Protein AF-A0A1V4JXI9-F1 (afdb_monomer_lite)

Radius of gyration: 17.42 Å; 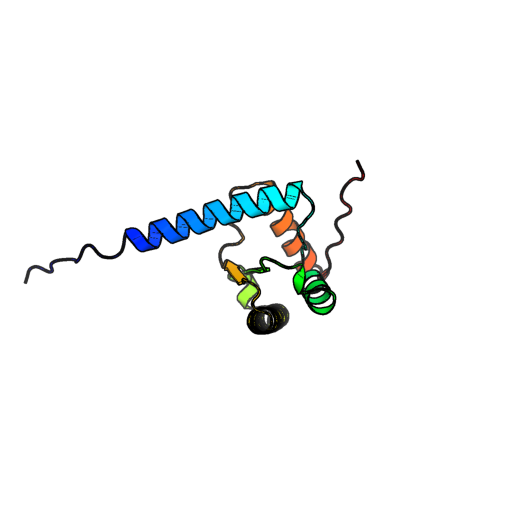chains: 1; bounding box: 34×62×38 Å

Foldseek 3Di:
DDDDDDPPPPVPVVVVVVVLVVVLVVVVVCVVVVVDQDFLVSLVVCLVPPVPSAQEAEAEAEPVNVPPPVSVVSVVVSVVSCVVVVHHYDYDRCQCPRPDPVSNVSVVQCVVCVVVVNRPDDDPDDDD

InterPro domains:
  IPR004038 Ribosomal protein eL8/eL30/eS12/Gadd45 [PF01248] (21-93)
  IPR024824 Growth arrest and DNA damage-inducible protein GADD45 [PTHR10411] (1-91)
  IPR029064 Ribosomal protein eL30-like superfamily [G3DSA:3.30.1330.30] (1-90)
  IPR029064 Ribosomal protein eL30-like superfamily [G3DSA:3.30.1330.30] (91-128)
  IPR029064 Ribosomal protein eL30-like superfamily [SSF55315] (18-91)

Secondary structure (DSSP, 8-state):
--------SHHH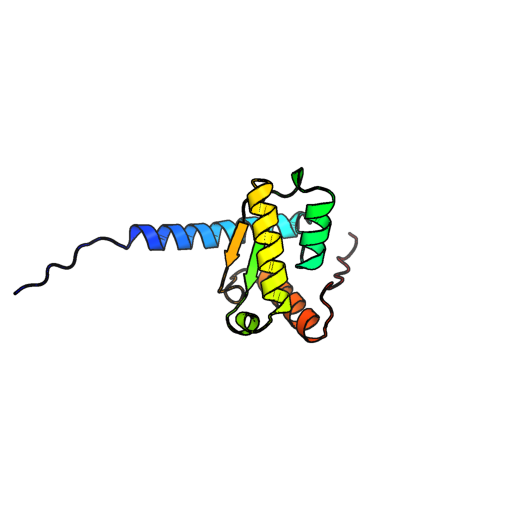HHHHHHHHHHHHHHHHHHHHTT----SHHHHHHHHHH-GGG--EEEEE--GGGGG-HHHHHHHHHHHHHHHHTT-EEEEES-TT--S-HHHHHHHHHHHHHHHTT-SS----PPP-

pLDDT: mean 76.97, std 14.48, range [33.5, 94.31]

Structure (mmCIF, N/CA/C/O backbone):
data_AF-A0A1V4JXI9-F1
#
_entry.id   AF-A0A1V4JXI9-F1
#
loop_
_atom_site.group_PDB
_atom_site.id
_atom_site.type_symbol
_atom_site.label_atom_id
_atom_site.label_alt_id
_atom_site.label_comp_id
_atom_site.label_asym_id
_atom_site.label_entity_id
_atom_site.label_seq_id
_atom_site.pdbx_PDB_ins_code
_atom_site.Cartn_x
_atom_site.Cartn_y
_atom_site.Cartn_z
_atom_site.occupancy
_atom_site.B_iso_or_equiv
_atom_site.auth_seq_id
_atom_site.auth_comp_id
_atom_site.auth_asym_id
_atom_site.auth_atom_id
_atom_site.pdbx_PDB_model_num
ATOM 1 N N . MET A 1 1 ? -10.349 48.897 -14.204 1.00 33.50 1 MET A N 1
ATOM 2 C CA . MET A 1 1 ? -11.149 47.666 -14.070 1.00 33.50 1 MET A CA 1
ATOM 3 C C . MET A 1 1 ? -10.751 47.033 -12.756 1.00 33.50 1 MET A C 1
ATOM 5 O O . MET A 1 1 ? -9.601 46.645 -12.614 1.00 33.50 1 MET A O 1
ATOM 9 N N . THR A 1 2 ? -11.637 47.080 -11.770 1.00 41.06 2 THR A N 1
ATOM 10 C CA . THR A 1 2 ? -11.466 46.417 -10.476 1.00 41.06 2 THR A CA 1
ATOM 11 C C . THR A 1 2 ? -11.747 44.933 -10.679 1.00 41.06 2 THR A C 1
ATOM 13 O O . THR A 1 2 ? -12.859 44.572 -11.053 1.00 41.06 2 THR A O 1
ATOM 16 N N . LEU A 1 3 ? -10.723 44.096 -10.525 1.00 43.25 3 LEU A N 1
ATOM 17 C CA . LEU A 1 3 ? -10.869 42.644 -10.491 1.00 43.25 3 LEU A CA 1
ATOM 18 C C . LEU A 1 3 ? -11.425 42.276 -9.115 1.00 43.25 3 LEU A C 1
ATOM 20 O O . LEU A 1 3 ? -10.733 42.391 -8.108 1.00 43.25 3 LEU A O 1
ATOM 24 N N . GLU A 1 4 ? -12.702 41.914 -9.081 1.00 46.28 4 GLU A N 1
ATOM 25 C CA . GLU A 1 4 ? -13.318 41.257 -7.935 1.00 46.28 4 GLU A CA 1
ATOM 26 C C . GLU A 1 4 ? -12.793 39.814 -7.892 1.00 46.28 4 GLU A C 1
ATOM 28 O O . GLU A 1 4 ? -13.114 39.002 -8.760 1.00 46.28 4 GLU A O 1
ATOM 33 N N . GLU A 1 5 ? -11.940 39.501 -6.915 1.00 45.12 5 GLU A N 1
ATOM 34 C CA . GLU A 1 5 ? -11.519 38.126 -6.642 1.00 45.12 5 GLU A CA 1
ATOM 35 C C . GLU A 1 5 ? -12.641 37.395 -5.888 1.00 45.12 5 GLU A C 1
ATOM 37 O O . GLU A 1 5 ? -13.087 37.815 -4.819 1.00 45.12 5 GLU A O 1
ATOM 42 N N . LEU A 1 6 ? -13.141 36.312 -6.485 1.00 43.19 6 LEU A N 1
ATOM 43 C CA . LEU A 1 6 ? -14.214 35.483 -5.939 1.00 43.19 6 LEU A CA 1
ATOM 44 C C . LEU A 1 6 ? -13.731 34.705 -4.693 1.00 43.19 6 LEU A C 1
ATOM 46 O O . LEU A 1 6 ? -12.690 34.046 -4.754 1.00 43.19 6 LEU A O 1
ATOM 50 N N . PRO A 1 7 ? -14.492 34.677 -3.581 1.00 46.91 7 PRO A N 1
ATOM 51 C CA . PRO A 1 7 ? -14.146 33.907 -2.389 1.00 46.91 7 PRO A CA 1
ATOM 52 C C . PRO A 1 7 ? -14.561 32.443 -2.591 1.00 46.91 7 PRO A C 1
ATOM 54 O O . PRO A 1 7 ? -15.668 32.041 -2.234 1.00 46.91 7 PRO A O 1
ATOM 57 N N . GLY A 1 8 ? -13.693 31.650 -3.222 1.00 48.00 8 GLY A N 1
ATOM 58 C CA . GLY A 1 8 ? -14.088 30.350 -3.768 1.00 48.00 8 GLY A CA 1
ATOM 59 C C . GLY A 1 8 ? -13.160 29.163 -3.530 1.00 48.00 8 GLY A C 1
ATOM 60 O O . GLY A 1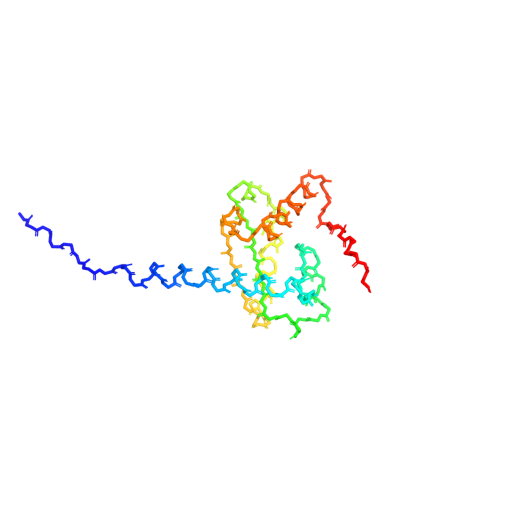 8 ? -13.323 28.202 -4.264 1.00 48.00 8 GLY A O 1
ATOM 61 N N . ASP A 1 9 ? -12.216 29.180 -2.573 1.00 49.91 9 ASP A N 1
ATOM 62 C CA . ASP A 1 9 ? -11.289 28.025 -2.437 1.00 49.91 9 ASP A CA 1
ATOM 63 C C . ASP A 1 9 ? -10.828 27.642 -1.011 1.00 49.91 9 ASP A C 1
ATOM 65 O O . ASP A 1 9 ? -10.123 26.660 -0.803 1.00 49.91 9 ASP A O 1
ATOM 69 N N . HIS A 1 10 ? -11.274 28.341 0.039 1.00 49.22 10 HIS A N 1
ATOM 70 C CA . HIS A 1 10 ? -10.845 28.009 1.413 1.00 49.22 10 HIS A CA 1
ATOM 71 C C . HIS A 1 10 ? -11.515 26.745 1.993 1.00 49.22 10 HIS A C 1
ATOM 73 O O . HIS A 1 10 ? -11.059 26.199 2.995 1.00 49.22 10 HIS A O 1
ATOM 79 N N . ARG A 1 11 ? -12.618 26.264 1.399 1.00 52.56 11 ARG A N 1
ATOM 80 C CA . ARG A 1 11 ? -13.376 25.103 1.914 1.00 52.56 11 ARG A CA 1
ATOM 81 C C . ARG A 1 11 ? -12.809 23.756 1.463 1.00 52.56 11 ARG A C 1
ATOM 83 O O . ARG A 1 11 ? -12.976 22.765 2.166 1.00 52.56 11 ARG A O 1
ATOM 90 N N . THR A 1 12 ? -12.189 23.709 0.291 1.00 54.09 12 THR A N 1
ATOM 91 C CA . THR A 1 12 ? -11.600 22.512 -0.325 1.00 54.09 12 THR A CA 1
ATOM 92 C C . THR A 1 12 ? -10.269 22.169 0.334 1.00 54.09 12 THR A C 1
ATOM 94 O O . THR A 1 12 ? -10.084 21.029 0.756 1.00 54.09 12 THR A O 1
ATOM 97 N N . ALA A 1 13 ? -9.415 23.174 0.549 1.00 57.53 13 ALA A N 1
ATOM 98 C CA . ALA A 1 13 ? -8.140 23.021 1.248 1.00 57.53 13 ALA A CA 1
ATOM 99 C C . ALA A 1 13 ? -8.310 22.469 2.678 1.00 57.53 13 ALA A C 1
ATOM 101 O O . ALA A 1 13 ? -7.689 21.469 3.031 1.00 57.53 13 ALA A O 1
ATOM 102 N N . GLY A 1 14 ? -9.237 23.032 3.466 1.00 62.34 14 GLY A N 1
ATOM 103 C CA . GLY A 1 14 ? -9.471 22.578 4.844 1.00 62.34 14 GLY A CA 1
ATOM 104 C C . GLY A 1 14 ? -10.011 21.145 4.954 1.00 62.34 14 GLY A C 1
ATOM 105 O O . GLY A 1 14 ? -9.777 20.475 5.953 1.00 62.34 14 GLY A O 1
ATOM 106 N N . ARG A 1 15 ? -10.708 20.638 3.926 1.00 68.44 15 ARG A N 1
ATOM 107 C CA . ARG A 1 15 ? -11.183 19.241 3.896 1.00 68.44 15 ARG A CA 1
ATOM 108 C C . ARG A 1 15 ? -10.063 18.252 3.592 1.00 68.44 15 ARG A C 1
ATOM 110 O O . ARG A 1 15 ? -10.092 17.143 4.114 1.00 68.44 15 ARG A O 1
ATOM 117 N N . MET A 1 16 ? -9.112 18.635 2.742 1.00 70.62 16 MET A N 1
ATOM 118 C CA . MET A 1 16 ? -7.962 17.792 2.407 1.00 70.62 16 MET A CA 1
ATOM 119 C C . MET A 1 16 ? -6.985 17.699 3.582 1.00 70.62 16 MET A C 1
ATOM 121 O O . MET A 1 16 ? -6.494 16.613 3.869 1.00 70.62 16 MET A O 1
ATOM 125 N N . GLU A 1 17 ? -6.786 18.799 4.312 1.00 72.88 17 GLU A N 1
ATOM 126 C CA . GLU A 1 17 ? -5.999 18.812 5.551 1.00 72.88 17 GLU A CA 1
ATOM 127 C C . GLU A 1 17 ? -6.620 17.900 6.623 1.00 72.88 17 GLU A C 1
ATOM 129 O O . GLU A 1 17 ? -5.949 17.015 7.148 1.00 72.88 17 GLU A O 1
ATOM 134 N N . GLN A 1 18 ? -7.934 18.012 6.850 1.00 79.69 18 GLN A N 1
ATOM 135 C CA . GLN A 1 18 ? -8.661 17.136 7.780 1.00 79.69 18 GLN A CA 1
ATOM 136 C C . GLN A 1 18 ? -8.606 15.655 7.381 1.00 79.69 18 GLN A C 1
ATOM 138 O O . GLN A 1 18 ? -8.563 14.785 8.248 1.00 79.69 18 GLN A O 1
ATOM 143 N N . ALA A 1 19 ? -8.619 15.350 6.080 1.00 82.62 19 ALA A N 1
ATOM 144 C CA . ALA A 1 19 ? -8.483 13.979 5.595 1.00 82.62 19 ALA A CA 1
ATOM 145 C C . ALA A 1 19 ? -7.074 13.420 5.848 1.00 82.62 19 ALA A C 1
ATOM 147 O O . ALA A 1 19 ? -6.948 12.246 6.189 1.00 82.62 19 ALA A O 1
ATOM 148 N N . GLY A 1 20 ? -6.037 14.254 5.718 1.00 82.19 20 GLY A N 1
ATOM 149 C CA . GLY A 1 20 ? -4.660 13.896 6.063 1.00 82.19 20 GLY A CA 1
ATOM 150 C C . GLY A 1 20 ? -4.498 13.593 7.553 1.00 82.19 20 GLY A C 1
ATOM 151 O O . GLY A 1 20 ? -4.005 12.523 7.902 1.00 82.19 20 GLY A O 1
ATOM 152 N N . ASP A 1 21 ? -4.999 14.476 8.421 1.00 82.19 21 ASP A N 1
ATOM 153 C CA . ASP A 1 21 ? -4.954 14.272 9.876 1.00 82.19 21 ASP A CA 1
ATOM 154 C C . ASP A 1 21 ? -5.737 13.009 10.302 1.00 82.19 21 ASP A C 1
ATOM 156 O O . ASP A 1 21 ? -5.274 12.226 11.133 1.00 82.19 21 ASP A O 1
ATOM 160 N N . ALA A 1 22 ? -6.906 12.756 9.700 1.00 86.12 22 ALA A N 1
ATOM 161 C CA . ALA A 1 22 ? -7.696 11.555 9.982 1.00 86.12 22 ALA A CA 1
ATOM 162 C C . ALA A 1 22 ? -6.998 10.267 9.517 1.00 86.12 22 ALA A C 1
ATOM 164 O O . ALA A 1 22 ? -7.050 9.243 10.201 1.00 86.12 22 ALA A O 1
ATOM 165 N N . LEU A 1 23 ? -6.345 10.305 8.354 1.00 85.88 23 LEU A N 1
ATOM 166 C CA . LEU A 1 23 ? -5.582 9.180 7.823 1.00 85.88 23 LEU A CA 1
ATOM 167 C C . LEU A 1 23 ? -4.403 8.831 8.734 1.00 85.88 23 LEU A C 1
ATOM 169 O O . LEU A 1 23 ? -4.169 7.656 9.009 1.00 85.88 23 LEU A O 1
ATOM 173 N N . GLU A 1 24 ? -3.700 9.842 9.235 1.00 83.19 24 GLU A N 1
ATOM 174 C CA . GLU A 1 24 ? -2.622 9.672 10.205 1.00 83.19 24 GLU A CA 1
ATOM 175 C C . GLU A 1 24 ? -3.119 9.010 11.493 1.00 83.19 24 GLU A C 1
ATOM 177 O O . GLU A 1 24 ? -2.550 8.010 11.929 1.00 83.19 24 GLU A O 1
ATOM 182 N N . GLU A 1 25 ? -4.244 9.472 12.045 1.00 85.94 25 GLU A N 1
ATOM 183 C CA . GLU A 1 25 ? -4.844 8.860 13.234 1.00 85.94 25 GLU A CA 1
ATOM 184 C C . GLU A 1 25 ? -5.219 7.383 13.006 1.00 85.94 25 GLU A C 1
ATOM 186 O O . GLU A 1 25 ? -4.991 6.531 13.875 1.00 85.94 25 GLU A O 1
ATOM 191 N N . VAL A 1 26 ? -5.787 7.058 11.839 1.00 87.75 26 VAL A N 1
ATOM 192 C CA . VAL A 1 26 ? -6.135 5.678 11.467 1.00 87.75 26 VAL A CA 1
ATOM 193 C C . VAL A 1 26 ? -4.883 4.810 11.368 1.00 87.75 26 VAL A C 1
ATOM 195 O O . VAL A 1 26 ? -4.877 3.701 11.905 1.00 87.75 26 VAL A O 1
ATOM 198 N N . LEU A 1 27 ? -3.816 5.305 10.739 1.00 84.31 27 LEU A N 1
ATOM 199 C CA . LEU A 1 27 ? -2.562 4.569 10.602 1.00 84.31 27 LEU A CA 1
ATOM 200 C C . LEU A 1 27 ? -1.870 4.350 11.951 1.00 84.31 27 LEU A C 1
ATOM 202 O O . LEU A 1 27 ? -1.454 3.224 12.227 1.00 84.31 27 LEU A O 1
ATOM 206 N N . SER A 1 28 ? -1.811 5.357 12.829 1.00 84.12 28 SER A N 1
ATOM 207 C CA . SER A 1 28 ? -1.235 5.195 14.173 1.00 84.12 28 SER A CA 1
ATOM 208 C C . SER A 1 28 ? -1.996 4.137 14.986 1.00 84.12 28 SER A C 1
ATOM 210 O O . SER A 1 28 ? -1.389 3.301 15.664 1.00 84.12 28 SER A O 1
ATOM 212 N N . LYS A 1 29 ? -3.331 4.093 14.875 1.00 86.12 29 LYS A N 1
ATOM 213 C CA . LYS A 1 29 ? -4.146 3.046 15.516 1.00 86.12 29 LYS A CA 1
ATOM 214 C C . LYS A 1 29 ? -3.918 1.674 14.888 1.00 86.12 29 LYS A C 1
ATOM 216 O O . LYS A 1 29 ? -3.695 0.714 15.626 1.00 86.12 29 LYS A O 1
ATOM 221 N N . ALA A 1 30 ? -3.921 1.574 13.563 1.00 85.75 30 ALA A N 1
ATOM 222 C CA . ALA A 1 30 ? -3.703 0.316 12.853 1.00 85.75 30 ALA A CA 1
ATOM 223 C C . ALA A 1 30 ? -2.310 -0.273 13.143 1.00 85.75 30 ALA A C 1
ATOM 225 O O . ALA A 1 30 ? -2.170 -1.483 13.332 1.00 85.75 30 ALA A O 1
ATOM 226 N N . LEU A 1 31 ? -1.294 0.584 13.288 1.00 80.69 31 LEU A N 1
ATOM 227 C CA . LEU A 1 31 ? 0.042 0.183 13.718 1.00 80.69 31 LEU A CA 1
ATOM 228 C C . LEU A 1 31 ? 0.016 -0.425 15.126 1.00 80.69 31 LEU A C 1
ATOM 230 O O . LEU A 1 31 ? 0.564 -1.507 15.344 1.00 80.69 31 LEU A O 1
ATOM 234 N N . SER A 1 32 ? -0.673 0.224 16.072 1.00 80.06 32 SER A N 1
ATOM 235 C CA . SER A 1 32 ? -0.817 -0.281 17.446 1.00 80.06 32 SER A CA 1
ATOM 236 C C . SER A 1 32 ? -1.571 -1.618 17.521 1.00 80.06 32 SER A C 1
ATOM 238 O O . SER A 1 32 ? -1.277 -2.456 18.373 1.00 80.06 32 SER A O 1
ATOM 240 N N . GLN A 1 33 ? -2.508 -1.837 16.596 1.00 83.25 33 GLN A N 1
ATOM 241 C CA . GLN A 1 33 ? -3.321 -3.048 16.484 1.00 83.25 33 GLN A CA 1
ATOM 242 C C . GLN A 1 33 ? -2.665 -4.139 15.623 1.00 83.25 33 GLN A C 1
ATOM 244 O O . GLN A 1 33 ? -3.227 -5.225 15.505 1.00 83.25 33 GLN A O 1
ATOM 249 N N . ARG A 1 34 ? -1.480 -3.874 15.047 1.00 78.25 34 ARG A N 1
ATOM 250 C CA . ARG A 1 34 ? -0.764 -4.763 14.112 1.00 78.25 34 ARG A CA 1
ATOM 251 C C . ARG A 1 34 ? -1.627 -5.219 12.923 1.00 78.25 34 ARG A C 1
ATOM 253 O O . ARG A 1 34 ? -1.478 -6.341 12.453 1.00 78.25 34 ARG A O 1
ATOM 260 N N . SER A 1 35 ? -2.513 -4.353 12.431 1.00 84.50 35 SER A N 1
ATOM 261 C CA . SER A 1 35 ? -3.393 -4.625 11.281 1.00 84.50 35 SER A CA 1
ATOM 262 C C . SER A 1 35 ? -2.897 -4.000 9.971 1.00 84.50 35 SER A C 1
ATOM 264 O O . SER A 1 35 ? -3.633 -3.945 8.988 1.00 84.50 35 SER A O 1
ATOM 266 N N . LEU A 1 36 ? -1.650 -3.520 9.943 1.00 84.06 36 LEU A N 1
ATOM 267 C CA . LEU A 1 36 ? -1.023 -2.943 8.756 1.00 84.06 36 LEU A CA 1
ATOM 268 C C . LEU A 1 36 ? -0.210 -3.986 7.992 1.00 84.06 36 LEU A C 1
ATOM 270 O O . LEU A 1 36 ? 0.595 -4.711 8.574 1.00 84.06 36 LEU A O 1
ATOM 274 N N . THR A 1 37 ? -0.364 -3.976 6.671 1.00 84.38 37 THR A N 1
ATOM 275 C CA . THR A 1 37 ? 0.557 -4.641 5.746 1.00 84.38 37 THR A CA 1
ATOM 276 C C . THR A 1 37 ? 1.457 -3.579 5.135 1.00 84.38 37 THR A C 1
ATOM 278 O O . THR A 1 37 ? 0.965 -2.612 4.555 1.00 84.38 37 THR A O 1
ATOM 281 N N . LEU A 1 38 ? 2.769 -3.730 5.307 1.00 81.25 38 LEU A N 1
ATOM 282 C CA . LEU A 1 38 ? 3.774 -2.769 4.856 1.00 81.25 38 LEU A CA 1
ATOM 283 C C . LEU A 1 38 ? 4.579 -3.373 3.712 1.00 81.25 38 LEU A C 1
ATOM 285 O O . LEU A 1 38 ? 5.017 -4.514 3.812 1.00 81.25 38 LEU A O 1
ATOM 289 N N . GLY A 1 39 ? 4.802 -2.585 2.665 1.00 82.38 39 GLY A N 1
ATOM 290 C CA . GLY A 1 39 ? 5.527 -3.022 1.476 1.00 82.38 39 GLY A CA 1
ATOM 291 C C . GLY A 1 39 ? 4.606 -3.238 0.281 1.00 82.38 39 GLY A C 1
ATOM 292 O O . GLY A 1 39 ? 3.469 -3.692 0.398 1.00 82.38 39 GLY A O 1
ATOM 293 N N . VAL A 1 40 ? 5.111 -2.877 -0.896 1.00 84.50 40 VAL A N 1
ATOM 294 C CA . VAL A 1 40 ? 4.367 -2.963 -2.161 1.00 84.50 40 VAL A CA 1
ATOM 295 C C . VAL A 1 40 ? 4.108 -4.422 -2.533 1.00 84.50 40 VAL A C 1
ATOM 297 O O . VAL A 1 40 ? 3.018 -4.772 -2.981 1.00 84.50 40 VAL A O 1
ATOM 300 N N . TYR A 1 41 ? 5.098 -5.285 -2.309 1.00 83.94 41 TYR A N 1
ATOM 301 C CA . TYR A 1 41 ? 5.002 -6.701 -2.634 1.00 83.94 41 TYR A CA 1
ATOM 302 C C . TYR A 1 41 ? 4.110 -7.458 -1.641 1.00 83.94 41 TYR A C 1
ATOM 304 O O . TYR A 1 41 ? 3.260 -8.245 -2.052 1.00 83.94 41 TYR A O 1
ATOM 312 N N . GLU A 1 42 ? 4.237 -7.173 -0.344 1.00 84.12 42 GLU A N 1
ATOM 313 C CA . GLU A 1 42 ? 3.401 -7.741 0.721 1.00 84.12 42 GLU A CA 1
ATOM 314 C C . GLU A 1 42 ? 1.937 -7.371 0.512 1.00 84.12 42 GLU A C 1
ATOM 316 O O . GLU A 1 42 ? 1.066 -8.238 0.600 1.00 84.12 42 GLU A O 1
ATOM 321 N N . ALA A 1 43 ? 1.675 -6.105 0.173 1.00 87.25 43 ALA A N 1
ATOM 322 C CA . ALA A 1 43 ? 0.340 -5.641 -0.169 1.00 87.25 43 ALA A CA 1
ATOM 323 C C . ALA A 1 43 ? -0.209 -6.387 -1.393 1.00 87.25 43 ALA A C 1
ATOM 325 O O . ALA A 1 43 ? -1.315 -6.916 -1.331 1.00 87.25 43 ALA A O 1
ATOM 326 N N . ALA A 1 44 ? 0.568 -6.512 -2.474 1.00 88.94 44 ALA A N 1
ATOM 327 C CA . ALA A 1 44 ? 0.149 -7.258 -3.663 1.00 88.94 44 ALA A CA 1
ATOM 328 C C . ALA A 1 44 ? -0.130 -8.742 -3.361 1.00 88.94 44 ALA A C 1
ATOM 330 O O . ALA A 1 44 ? -1.095 -9.316 -3.865 1.00 88.94 44 ALA A O 1
ATOM 331 N N . LYS A 1 45 ? 0.685 -9.367 -2.506 1.00 88.31 45 LYS A N 1
ATOM 332 C CA . LYS A 1 45 ? 0.484 -10.752 -2.073 1.00 88.31 45 LYS A CA 1
ATOM 333 C C . LYS A 1 45 ? -0.794 -10.905 -1.253 1.00 88.31 45 LYS A C 1
ATOM 335 O O . LYS A 1 45 ? -1.535 -11.851 -1.497 1.00 88.31 45 LYS A O 1
ATOM 340 N N . LEU A 1 46 ? -1.048 -10.001 -0.304 1.00 89.19 46 LEU A N 1
ATOM 341 C CA . LEU A 1 46 ? -2.273 -10.006 0.495 1.00 89.19 46 LEU A CA 1
ATOM 342 C C . LEU A 1 46 ? -3.501 -9.825 -0.396 1.00 89.19 46 LEU A C 1
ATOM 344 O O . LEU A 1 46 ? -4.416 -10.633 -0.319 1.00 89.19 46 LEU A O 1
ATOM 348 N N . LEU A 1 47 ? -3.476 -8.839 -1.293 1.00 90.69 47 LEU A N 1
ATOM 349 C CA . LEU A 1 47 ? -4.554 -8.574 -2.247 1.00 90.69 47 LEU A CA 1
ATOM 350 C C . LEU A 1 47 ? -4.880 -9.794 -3.121 1.00 90.69 47 LEU A C 1
ATOM 352 O O . LEU A 1 47 ? -6.039 -10.040 -3.425 1.00 90.69 47 LEU A O 1
ATOM 356 N N . ASN A 1 48 ? -3.876 -10.593 -3.487 1.00 90.06 48 ASN A N 1
ATOM 357 C CA . ASN A 1 48 ? -4.086 -11.803 -4.280 1.00 90.06 48 ASN A CA 1
ATOM 358 C C . ASN A 1 48 ? -4.604 -13.006 -3.467 1.00 90.06 48 ASN A C 1
ATOM 360 O O . ASN A 1 48 ? -5.121 -13.958 -4.047 1.00 90.06 48 ASN A O 1
ATOM 364 N N . VAL A 1 49 ? -4.409 -13.016 -2.145 1.00 92.44 49 VAL A N 1
ATOM 365 C CA . VAL A 1 49 ? -4.845 -14.116 -1.266 1.00 92.44 49 VAL A CA 1
ATOM 366 C C . VAL A 1 49 ? -6.211 -13.825 -0.654 1.00 92.44 49 VAL A C 1
ATOM 368 O O . VAL A 1 49 ? -7.038 -14.729 -0.577 1.00 92.44 49 VAL A O 1
ATOM 371 N N . ASP A 1 50 ? -6.423 -12.593 -0.198 1.00 90.00 50 ASP A N 1
ATOM 372 C CA . ASP A 1 50 ? -7.569 -12.199 0.614 1.00 90.00 50 ASP A CA 1
ATOM 373 C C . ASP A 1 50 ? -7.866 -10.689 0.480 1.00 90.00 50 ASP A C 1
ATOM 375 O O . ASP A 1 50 ? -7.543 -9.894 1.372 1.00 90.00 50 ASP A O 1
ATOM 379 N N . PRO A 1 51 ? -8.433 -10.264 -0.663 1.00 89.88 51 PRO A N 1
ATOM 380 C CA . PRO A 1 51 ? -8.773 -8.863 -0.903 1.00 89.88 51 PRO A CA 1
ATOM 381 C C . PRO A 1 51 ? -9.932 -8.371 -0.025 1.00 89.88 51 PRO A C 1
ATOM 383 O O . PRO A 1 51 ? -9.982 -7.185 0.291 1.00 89.88 51 PRO A O 1
ATOM 386 N N . ASP A 1 52 ? -10.817 -9.269 0.422 1.00 89.81 52 ASP A N 1
ATOM 387 C CA . ASP A 1 52 ? -12.012 -8.931 1.210 1.00 89.81 52 ASP A CA 1
ATOM 388 C C . ASP A 1 52 ? -11.667 -8.351 2.594 1.00 89.81 52 ASP A C 1
ATOM 390 O O . ASP A 1 52 ? -12.435 -7.578 3.168 1.00 89.81 52 ASP A O 1
ATOM 394 N N . ASN A 1 53 ? -10.492 -8.693 3.131 1.00 87.50 53 ASN A N 1
ATOM 395 C CA . ASN A 1 53 ? -10.006 -8.185 4.413 1.00 87.50 53 ASN A CA 1
ATOM 396 C C . ASN A 1 53 ? -9.236 -6.856 4.305 1.00 87.50 53 ASN A C 1
ATOM 398 O O . ASN A 1 53 ? -8.816 -6.298 5.325 1.00 87.50 53 ASN A O 1
ATOM 402 N N . VAL A 1 54 ? -9.055 -6.317 3.096 1.00 89.75 54 VAL A N 1
ATOM 403 C CA . VAL A 1 54 ? -8.337 -5.058 2.867 1.00 89.75 54 VAL A CA 1
ATOM 404 C C . VAL A 1 54 ? -9.325 -3.897 2.759 1.00 89.75 54 VAL A C 1
ATOM 406 O O . VAL A 1 54 ? -10.069 -3.769 1.796 1.00 89.75 54 VAL A O 1
ATOM 409 N N . VAL A 1 55 ? -9.300 -2.996 3.743 1.00 89.06 55 VAL A N 1
ATOM 410 C CA . VAL A 1 55 ? -10.234 -1.851 3.804 1.00 89.06 55 VAL A CA 1
ATOM 411 C C . VAL A 1 55 ? -9.700 -0.613 3.071 1.00 89.06 55 VAL A C 1
ATOM 413 O O . VAL A 1 55 ? -10.473 0.186 2.535 1.00 89.06 55 VAL A O 1
ATOM 416 N N . LEU A 1 56 ? -8.377 -0.428 3.076 1.00 90.50 56 LEU A N 1
ATOM 417 C CA . LEU A 1 56 ? -7.703 0.753 2.543 1.00 90.50 56 LEU A CA 1
ATOM 418 C C . LEU A 1 56 ? -6.287 0.403 2.071 1.00 90.50 56 LEU A C 1
ATOM 420 O O . LEU A 1 56 ? -5.501 -0.161 2.832 1.00 90.50 56 LEU A O 1
ATOM 424 N N . CYS A 1 57 ? -5.939 0.819 0.855 1.00 91.19 57 CYS A N 1
ATOM 425 C CA . CYS A 1 57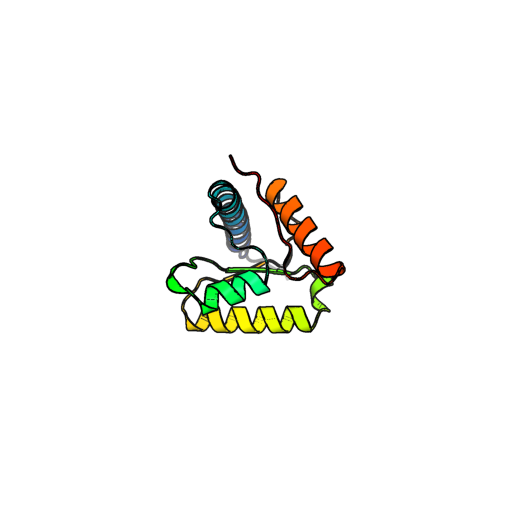 ? -4.57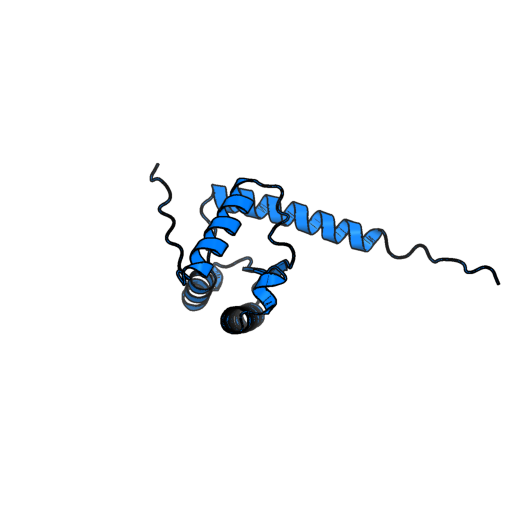3 0.807 0.342 1.00 91.19 57 CYS A CA 1
ATOM 426 C C . CYS A 1 57 ? -3.990 2.223 0.305 1.00 91.19 57 CYS A C 1
ATOM 428 O O . CYS A 1 57 ? -4.626 3.163 -0.174 1.00 91.19 57 CYS A O 1
ATOM 430 N N . LEU A 1 58 ? -2.750 2.368 0.772 1.00 88.50 58 LEU A N 1
ATOM 431 C CA . LEU A 1 58 ? -2.021 3.632 0.747 1.00 88.50 58 LEU A CA 1
ATOM 432 C C . LEU A 1 58 ? -0.766 3.502 -0.116 1.00 88.50 58 LEU A C 1
ATOM 434 O O . LEU A 1 58 ? 0.149 2.750 0.209 1.00 88.50 58 LEU A O 1
ATOM 438 N N . LEU A 1 59 ? -0.721 4.266 -1.204 1.00 88.25 59 LEU A N 1
ATOM 439 C CA . LEU A 1 59 ? 0.453 4.401 -2.056 1.00 88.25 59 LEU A CA 1
ATOM 440 C C . LEU A 1 59 ? 1.202 5.673 -1.667 1.00 88.25 59 LEU A C 1
ATOM 442 O O . LEU A 1 59 ? 0.760 6.790 -1.938 1.00 88.25 59 LEU A O 1
ATOM 446 N N . ALA A 1 60 ? 2.341 5.488 -1.017 1.00 82.75 60 ALA A N 1
ATOM 447 C CA . ALA A 1 60 ? 3.247 6.558 -0.646 1.00 82.75 60 ALA A CA 1
ATOM 448 C C . ALA A 1 60 ? 4.400 6.623 -1.650 1.00 82.75 60 ALA A C 1
ATOM 450 O O . ALA A 1 60 ? 5.117 5.637 -1.831 1.00 82.75 60 ALA A O 1
ATOM 451 N N . ALA A 1 61 ? 4.545 7.768 -2.314 1.00 77.19 61 ALA A N 1
ATOM 452 C CA . ALA A 1 61 ? 5.572 7.984 -3.325 1.00 77.19 61 ALA A CA 1
ATOM 453 C C . ALA A 1 61 ? 5.984 9.453 -3.326 1.00 77.19 61 ALA A C 1
ATOM 455 O O . ALA A 1 61 ? 5.213 10.293 -3.784 1.00 77.19 61 ALA A O 1
ATOM 456 N N . ASP A 1 62 ? 7.178 9.758 -2.839 1.00 76.19 62 ASP A N 1
ATOM 457 C CA . ASP A 1 62 ? 7.746 11.096 -2.957 1.00 76.19 62 ASP A CA 1
ATOM 458 C C . ASP A 1 62 ? 8.270 11.328 -4.388 1.00 76.19 62 ASP A C 1
ATOM 460 O O . ASP A 1 62 ? 8.423 10.400 -5.187 1.00 76.19 62 ASP A O 1
ATOM 464 N N . GLU A 1 63 ? 8.566 12.582 -4.732 1.00 72.50 63 GLU A N 1
ATOM 465 C CA . GLU A 1 63 ? 9.020 12.964 -6.080 1.00 72.50 63 GLU A CA 1
ATOM 466 C C . GLU A 1 63 ? 10.304 12.238 -6.518 1.00 72.50 63 GLU A C 1
ATOM 468 O O . GLU A 1 63 ? 10.470 11.927 -7.696 1.00 72.50 63 GLU A O 1
ATOM 473 N N . GLU A 1 64 ? 11.185 11.899 -5.574 1.00 70.75 64 GLU A N 1
ATOM 474 C CA . GLU A 1 64 ? 12.407 11.124 -5.830 1.00 70.75 64 GLU A CA 1
ATOM 475 C C . GLU A 1 64 ? 12.104 9.700 -6.337 1.00 70.75 64 GLU A C 1
ATOM 477 O O . GLU A 1 64 ? 12.853 9.136 -7.132 1.00 70.75 64 GLU A O 1
ATOM 482 N N . GLU A 1 65 ? 10.961 9.134 -5.946 1.00 72.75 65 GLU A N 1
ATOM 483 C CA . GLU A 1 65 ? 10.515 7.786 -6.319 1.00 72.75 65 GLU A CA 1
ATOM 484 C C . GLU A 1 65 ? 9.712 7.776 -7.634 1.00 72.75 65 GLU A C 1
ATOM 486 O O . GLU A 1 65 ? 9.331 6.715 -8.139 1.00 72.75 65 GLU A O 1
ATOM 491 N N . ALA A 1 66 ? 9.466 8.946 -8.235 1.00 71.12 66 ALA A N 1
ATOM 492 C CA . ALA A 1 66 ? 8.794 9.057 -9.529 1.00 71.12 66 ALA A CA 1
ATOM 493 C C . ALA A 1 66 ? 9.640 8.496 -10.689 1.00 71.12 66 ALA A C 1
ATOM 495 O O . ALA A 1 66 ? 9.084 8.087 -11.708 1.00 71.12 66 ALA A O 1
ATOM 496 N N . GLY A 1 67 ? 10.969 8.454 -10.536 1.00 75.44 67 GLY A N 1
ATOM 497 C CA . GLY A 1 67 ? 11.897 7.911 -11.535 1.00 75.44 67 GLY A CA 1
ATOM 498 C C . GLY A 1 67 ? 12.010 6.382 -11.546 1.00 75.44 67 GLY A C 1
ATOM 499 O O . GLY A 1 67 ? 12.575 5.819 -12.484 1.00 75.44 67 GLY A O 1
ATOM 500 N N . ASP A 1 68 ? 11.476 5.699 -10.532 1.00 83.19 68 ASP A N 1
ATOM 501 C CA . ASP A 1 68 ? 11.551 4.245 -10.413 1.00 83.19 68 ASP A CA 1
ATOM 502 C C . ASP A 1 68 ? 10.439 3.572 -11.229 1.00 83.19 68 ASP A C 1
ATOM 504 O O . ASP A 1 68 ? 9.296 3.424 -10.787 1.00 83.19 68 ASP A O 1
ATOM 508 N N . ALA A 1 69 ? 10.778 3.157 -12.451 1.00 85.81 69 ALA A N 1
ATOM 509 C CA . ALA A 1 69 ? 9.834 2.516 -13.360 1.00 85.81 69 ALA A CA 1
ATOM 510 C C . ALA A 1 69 ? 9.210 1.239 -12.771 1.00 85.81 69 ALA A C 1
ATOM 512 O O . ALA A 1 69 ? 8.025 0.989 -12.994 1.00 85.81 69 ALA A O 1
ATOM 513 N N . ALA A 1 70 ? 9.971 0.444 -12.012 1.00 84.94 70 ALA A N 1
ATOM 514 C CA . ALA A 1 70 ? 9.461 -0.787 -11.417 1.00 84.94 70 ALA A CA 1
ATOM 515 C C . ALA A 1 70 ? 8.414 -0.469 -10.345 1.00 84.94 70 ALA A C 1
ATOM 517 O O . ALA A 1 70 ? 7.317 -1.036 -10.349 1.00 84.94 70 ALA A O 1
ATOM 518 N N . LEU A 1 71 ? 8.708 0.503 -9.483 1.00 83.50 71 LEU A N 1
ATOM 519 C CA . LEU A 1 71 ? 7.773 0.969 -8.468 1.00 83.50 71 LEU A CA 1
ATOM 520 C C . L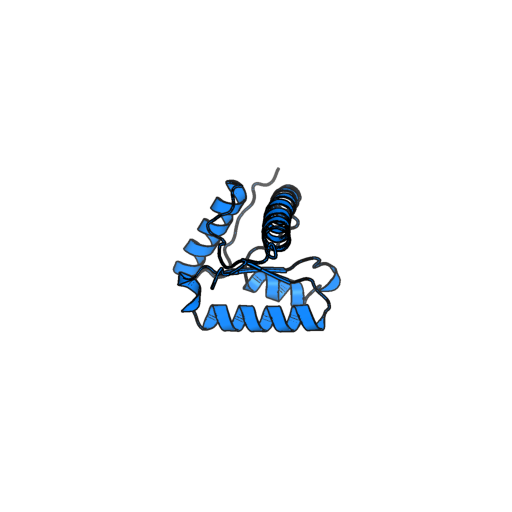EU A 1 71 ? 6.502 1.569 -9.088 1.00 83.50 71 LEU A C 1
ATOM 522 O O . LEU A 1 71 ? 5.399 1.245 -8.647 1.00 83.50 71 LEU A O 1
ATOM 526 N N . GLN A 1 72 ? 6.628 2.384 -10.142 1.00 85.88 72 GLN A N 1
ATOM 527 C CA . GLN A 1 72 ? 5.463 2.954 -10.830 1.00 85.88 72 GLN A CA 1
ATOM 528 C C . GLN A 1 72 ? 4.598 1.876 -11.505 1.00 85.88 72 GLN A C 1
ATOM 530 O O . GLN A 1 72 ? 3.367 1.975 -11.475 1.00 85.88 72 GLN A O 1
ATOM 535 N N . ILE A 1 73 ? 5.205 0.820 -12.064 1.00 90.06 73 ILE A N 1
ATOM 536 C CA . ILE A 1 73 ? 4.464 -0.337 -12.591 1.00 90.06 73 ILE A CA 1
ATOM 537 C C . ILE A 1 73 ? 3.678 -1.007 -11.464 1.00 90.06 73 ILE A C 1
ATOM 539 O O . ILE A 1 73 ? 2.474 -1.214 -11.606 1.00 90.06 73 ILE A O 1
ATOM 543 N N . HIS A 1 74 ? 4.311 -1.294 -10.325 1.00 89.12 74 HIS A N 1
ATOM 544 C CA . HIS A 1 74 ? 3.620 -1.927 -9.202 1.00 89.12 74 HIS A CA 1
ATOM 545 C C . HIS A 1 74 ? 2.485 -1.072 -8.635 1.00 89.12 74 HIS A C 1
ATOM 547 O O . HIS A 1 74 ? 1.406 -1.598 -8.372 1.00 89.12 74 HIS A O 1
ATOM 553 N N . PHE A 1 75 ? 2.687 0.237 -8.491 1.00 90.25 75 PHE A N 1
ATOM 554 C CA . PHE A 1 75 ? 1.620 1.151 -8.082 1.00 90.25 75 PHE A CA 1
ATOM 555 C C . PHE A 1 75 ? 0.447 1.134 -9.052 1.00 90.25 75 PHE A C 1
ATOM 557 O O . PHE A 1 75 ? -0.699 1.080 -8.616 1.00 90.25 75 PHE A O 1
ATOM 564 N N . THR A 1 76 ? 0.727 1.112 -10.354 1.00 92.25 76 THR A N 1
ATOM 565 C CA . THR A 1 76 ? -0.316 1.017 -11.380 1.00 92.25 76 THR A CA 1
ATOM 566 C C . THR A 1 76 ? -1.087 -0.299 -11.267 1.00 92.25 76 THR A C 1
ATOM 568 O O . THR A 1 76 ? -2.315 -0.289 -11.308 1.00 92.25 76 THR A O 1
ATOM 571 N N . LEU A 1 77 ? -0.388 -1.424 -11.080 1.00 93.31 77 LEU A N 1
ATOM 572 C CA . LEU A 1 77 ? -1.010 -2.744 -10.934 1.00 93.31 77 LEU A CA 1
ATOM 573 C C . LEU A 1 77 ? -1.888 -2.832 -9.683 1.00 93.31 77 LEU A C 1
ATOM 575 O O . LEU A 1 77 ? -3.028 -3.280 -9.767 1.00 93.31 77 LEU A O 1
ATOM 579 N N . ILE A 1 78 ? -1.382 -2.374 -8.536 1.00 92.31 78 ILE A N 1
ATOM 580 C CA . ILE A 1 78 ? -2.141 -2.363 -7.279 1.00 92.31 78 ILE A CA 1
ATOM 581 C C . ILE A 1 78 ? -3.355 -1.449 -7.404 1.00 92.31 78 ILE A C 1
ATOM 583 O O . ILE A 1 78 ? -4.448 -1.834 -7.009 1.00 92.31 78 ILE A O 1
ATOM 587 N N . GLN A 1 79 ? -3.192 -0.262 -7.993 1.00 92.25 79 GLN A N 1
ATOM 588 C CA . GLN A 1 79 ? -4.305 0.657 -8.197 1.00 92.25 79 GLN A CA 1
ATOM 589 C C . GLN A 1 79 ? -5.399 0.037 -9.071 1.00 92.25 79 GLN A C 1
ATOM 591 O O . GLN A 1 79 ? -6.568 0.119 -8.705 1.00 92.25 79 GLN A O 1
ATOM 596 N N . ALA A 1 80 ? -5.035 -0.609 -10.183 1.00 94.31 80 ALA A N 1
ATOM 597 C CA . ALA A 1 80 ? -5.996 -1.307 -11.034 1.00 94.31 80 ALA A CA 1
ATOM 598 C C . ALA A 1 80 ? -6.742 -2.401 -10.255 1.00 94.31 80 ALA A C 1
ATOM 600 O O . ALA A 1 80 ? -7.970 -2.422 -10.255 1.00 94.31 80 ALA A O 1
ATOM 601 N N . PHE A 1 81 ? -6.009 -3.233 -9.512 1.00 94.00 81 PHE A N 1
ATOM 602 C CA . PHE A 1 81 ? -6.595 -4.304 -8.711 1.00 94.00 81 PHE A CA 1
ATOM 603 C C . PHE A 1 81 ? -7.552 -3.774 -7.633 1.00 94.00 81 PHE A C 1
ATOM 605 O O . PHE A 1 81 ? -8.663 -4.279 -7.492 1.00 94.00 81 PHE A O 1
ATOM 612 N N . CYS A 1 82 ? -7.161 -2.737 -6.886 1.00 93.56 82 CYS A N 1
ATOM 613 C CA . CYS A 1 82 ? -8.024 -2.133 -5.871 1.00 93.56 82 CYS A CA 1
ATOM 614 C C . CYS A 1 82 ? -9.302 -1.555 -6.490 1.00 93.56 82 CYS A C 1
ATOM 616 O O . CYS A 1 82 ? -10.377 -1.731 -5.927 1.00 93.56 82 CYS A O 1
ATOM 618 N N . CYS A 1 83 ? -9.208 -0.915 -7.660 1.00 92.62 83 CYS A N 1
ATOM 619 C CA . CYS A 1 83 ? -10.378 -0.398 -8.367 1.00 92.62 83 CYS A CA 1
ATOM 620 C C . CYS A 1 83 ? -11.323 -1.508 -8.848 1.00 92.62 83 CYS A C 1
ATOM 622 O O . CYS A 1 83 ? -12.532 -1.313 -8.829 1.00 92.62 83 CYS A O 1
ATOM 624 N N . GLU A 1 84 ? -10.794 -2.655 -9.275 1.00 93.75 84 GLU A N 1
ATOM 625 C CA . GLU A 1 84 ? -11.603 -3.801 -9.712 1.00 93.75 84 GLU A CA 1
ATOM 626 C C . GLU A 1 84 ? -12.323 -4.506 -8.553 1.00 93.75 84 GLU A C 1
ATOM 628 O O . GLU A 1 84 ? -13.373 -5.104 -8.770 1.00 93.75 84 GLU A O 1
ATOM 633 N N . ASN A 1 85 ? -11.777 -4.421 -7.336 1.00 90.56 85 ASN A N 1
ATOM 634 C CA . ASN A 1 85 ? -12.307 -5.079 -6.138 1.00 90.56 85 ASN A CA 1
ATOM 635 C C . ASN A 1 85 ? -12.993 -4.102 -5.160 1.00 90.56 85 ASN A C 1
ATOM 637 O O . ASN A 1 85 ? -13.205 -4.450 -4.003 1.00 90.56 85 ASN A O 1
ATOM 641 N N . ASP A 1 86 ? -13.309 -2.875 -5.597 1.00 91.69 86 ASP A N 1
ATOM 642 C CA . ASP A 1 86 ? -13.947 -1.829 -4.776 1.00 91.69 86 ASP A CA 1
ATOM 643 C C . ASP A 1 86 ? -13.191 -1.496 -3.465 1.00 91.69 86 ASP A C 1
ATOM 645 O O . ASP A 1 86 ? -13.773 -1.075 -2.460 1.00 91.69 86 ASP A O 1
ATOM 649 N N . ILE A 1 87 ? -11.863 -1.639 -3.472 1.00 92.69 87 ILE A N 1
ATOM 650 C CA . ILE A 1 87 ? -10.993 -1.313 -2.338 1.00 92.69 87 ILE A CA 1
ATOM 651 C C . ILE A 1 87 ? -10.608 0.166 -2.410 1.00 92.69 87 ILE A C 1
ATOM 653 O O . ILE A 1 87 ? -10.081 0.650 -3.417 1.00 92.69 87 ILE A O 1
ATOM 657 N N . ASN A 1 88 ? -10.809 0.895 -1.308 1.00 91.75 88 ASN A N 1
ATOM 658 C CA . ASN A 1 88 ? -10.420 2.302 -1.226 1.00 91.75 88 ASN A CA 1
ATOM 659 C C . ASN A 1 88 ? -8.903 2.446 -1.370 1.00 91.75 88 ASN A C 1
ATOM 661 O O . ASN A 1 88 ? -8.139 1.776 -0.674 1.00 91.75 88 ASN A O 1
ATOM 665 N N . ILE A 1 89 ? -8.459 3.363 -2.228 1.00 90.25 89 ILE A N 1
ATOM 666 C CA . ILE A 1 89 ? -7.038 3.634 -2.439 1.00 90.25 89 ILE A CA 1
ATOM 667 C C . ILE A 1 89 ? -6.737 5.127 -2.334 1.00 90.25 89 ILE A C 1
ATOM 669 O O . ILE A 1 89 ? -7.457 5.964 -2.880 1.00 90.25 89 ILE A O 1
ATOM 673 N N . LEU A 1 90 ? -5.657 5.463 -1.630 1.00 89.94 90 LEU A N 1
ATOM 674 C CA . LEU A 1 90 ? -5.149 6.825 -1.493 1.00 89.94 90 LEU A CA 1
ATOM 675 C C . LEU A 1 90 ? -3.699 6.890 -1.963 1.00 89.94 90 LEU A C 1
ATOM 677 O O . LEU A 1 90 ? -2.885 6.037 -1.614 1.00 89.94 90 LEU A O 1
ATOM 681 N N . ARG A 1 91 ? -3.368 7.935 -2.723 1.00 85.62 91 ARG A N 1
ATOM 682 C CA . ARG A 1 91 ? -1.993 8.249 -3.114 1.00 85.62 91 ARG A CA 1
ATOM 683 C C . ARG A 1 91 ? -1.542 9.499 -2.375 1.00 85.62 91 ARG A C 1
ATOM 685 O O . ARG A 1 91 ? -2.145 10.555 -2.553 1.00 85.62 91 ARG A O 1
ATOM 692 N N . ASN A 1 92 ? -0.487 9.379 -1.575 1.00 79.75 92 ASN A N 1
ATOM 693 C CA . ASN A 1 92 ? 0.131 10.515 -0.903 1.00 79.75 92 ASN A CA 1
ATOM 694 C C . ASN A 1 92 ? 1.496 10.826 -1.550 1.00 79.75 92 ASN A C 1
ATOM 696 O O . ASN A 1 92 ? 2.411 10.007 -1.420 1.00 79.75 92 ASN A O 1
ATOM 700 N N . PRO A 1 93 ? 1.644 11.979 -2.232 1.00 68.62 93 PRO A N 1
ATOM 701 C CA . PRO A 1 93 ? 2.912 12.410 -2.822 1.00 68.62 93 PRO A CA 1
ATOM 702 C C . PRO A 1 93 ? 3.904 12.996 -1.801 1.00 68.62 93 PRO A C 1
ATOM 704 O O . PRO A 1 93 ? 5.032 13.329 -2.151 1.00 68.62 93 PRO A O 1
ATOM 707 N N . HIS A 1 94 ? 3.473 13.175 -0.550 1.00 69.88 94 HIS A N 1
ATOM 708 C CA . HIS A 1 94 ? 4.261 13.773 0.523 1.00 69.88 94 HIS A CA 1
ATOM 709 C C . HIS A 1 94 ? 4.333 12.826 1.717 1.00 69.88 94 HIS A C 1
ATOM 711 O O . HIS A 1 94 ? 3.909 13.138 2.832 1.00 69.88 94 HIS A O 1
ATOM 717 N N . ALA A 1 95 ? 4.852 11.629 1.471 1.00 65.38 95 ALA A N 1
ATOM 718 C CA . ALA A 1 95 ? 5.008 10.606 2.492 1.00 65.38 95 ALA A CA 1
ATOM 719 C C . ALA A 1 95 ? 6.103 10.946 3.512 1.00 65.38 95 ALA A C 1
ATOM 721 O O . ALA A 1 95 ? 6.214 10.283 4.532 1.00 65.38 95 ALA A O 1
ATOM 722 N N . SER A 1 96 ? 6.900 11.978 3.266 1.00 63.06 96 SER A N 1
ATOM 723 C CA . SER A 1 96 ? 7.912 12.500 4.188 1.00 63.06 96 SER A CA 1
ATOM 724 C C . SER A 1 96 ? 7.366 13.478 5.243 1.00 63.06 96 SER A C 1
ATOM 726 O O . SER A 1 96 ? 8.117 13.887 6.124 1.00 63.06 96 SER A O 1
ATOM 728 N N . GLN A 1 97 ? 6.081 13.858 5.185 1.00 69.75 97 GLN A N 1
ATOM 729 C CA . GLN A 1 97 ? 5.495 14.899 6.049 1.00 69.75 97 GLN A CA 1
ATOM 730 C C . GLN A 1 97 ? 4.611 14.372 7.197 1.00 69.75 97 GLN A C 1
ATOM 732 O O . GLN A 1 97 ? 3.934 15.171 7.844 1.00 69.75 97 GLN A O 1
ATOM 737 N N . TRP A 1 98 ? 4.593 13.062 7.476 1.00 73.56 98 TRP A N 1
ATOM 738 C CA . TRP A 1 98 ? 3.830 12.531 8.617 1.00 73.56 98 TRP A CA 1
ATOM 739 C C . TRP A 1 98 ? 4.352 13.108 9.938 1.00 73.56 98 TRP A C 1
ATOM 741 O O . TRP A 1 98 ? 5.559 13.163 10.189 1.00 73.56 98 TRP A O 1
ATOM 751 N N . LYS A 1 99 ? 3.429 13.541 10.793 1.00 72.25 99 LYS A N 1
ATOM 752 C CA . LYS A 1 99 ? 3.711 14.117 12.111 1.00 72.25 99 LYS A CA 1
ATOM 753 C C . LYS A 1 99 ? 4.026 13.017 13.130 1.00 72.25 99 LYS A C 1
ATOM 755 O O . LYS A 1 99 ? 4.801 13.251 14.058 1.00 72.25 99 LYS A O 1
ATOM 760 N N . ASP A 1 100 ? 3.451 11.827 12.964 1.00 77.38 100 ASP A N 1
ATOM 761 C CA . ASP A 1 100 ? 3.664 10.669 13.818 1.00 77.38 100 ASP A CA 1
ATOM 762 C C . ASP A 1 100 ? 5.096 10.125 13.634 1.00 77.38 100 ASP A C 1
ATOM 764 O O . ASP A 1 100 ? 5.486 9.712 12.534 1.00 77.38 100 ASP A O 1
ATOM 768 N N . PRO A 1 101 ? 5.912 10.109 14.703 1.00 77.69 101 PRO A N 1
ATOM 769 C CA . PRO A 1 101 ? 7.304 9.696 14.607 1.00 77.69 101 PRO A CA 1
ATOM 770 C C . PRO A 1 101 ? 7.462 8.201 14.307 1.00 77.69 101 PRO A C 1
ATOM 772 O O . PRO A 1 101 ? 8.469 7.819 13.712 1.00 77.69 101 PRO A O 1
ATOM 775 N N . ALA A 1 102 ? 6.503 7.351 14.689 1.00 76.19 102 ALA A N 1
ATOM 776 C CA . ALA A 1 102 ? 6.569 5.920 14.412 1.00 76.19 102 ALA A CA 1
ATOM 777 C C . ALA A 1 102 ? 6.272 5.636 12.934 1.00 76.19 102 ALA A C 1
ATOM 779 O O . ALA A 1 102 ? 6.995 4.860 12.307 1.00 76.19 102 ALA A O 1
ATOM 780 N N . LEU A 1 103 ? 5.272 6.309 12.353 1.00 75.38 103 LEU A N 1
ATOM 781 C CA . LEU A 1 103 ? 4.995 6.235 10.915 1.00 75.38 103 LEU A CA 1
ATOM 782 C C . LEU A 1 103 ? 6.173 6.772 10.102 1.00 75.38 103 LEU A C 1
ATOM 784 O O . LEU A 1 103 ? 6.644 6.089 9.194 1.00 75.38 103 LEU A O 1
ATOM 788 N N . SER A 1 104 ? 6.717 7.933 10.470 1.00 77.81 104 SER A N 1
ATOM 789 C CA . SER A 1 104 ? 7.884 8.508 9.793 1.00 77.81 104 SER A CA 1
ATOM 790 C C . SER A 1 104 ? 9.107 7.583 9.830 1.00 77.81 104 SER A C 1
ATOM 792 O O . SER A 1 104 ? 9.761 7.384 8.805 1.00 77.81 104 SER A O 1
ATOM 794 N N . GLN A 1 105 ? 9.393 6.943 10.971 1.00 80.50 105 GLN A N 1
ATOM 795 C CA . GLN A 1 105 ? 10.477 5.956 11.078 1.00 80.50 105 GLN A CA 1
ATOM 796 C C . GLN A 1 105 ? 10.241 4.720 10.202 1.00 80.50 105 GLN A C 1
ATOM 798 O O . GLN A 1 105 ? 11.164 4.265 9.526 1.00 80.50 105 GLN A O 1
ATOM 803 N N . LEU A 1 106 ? 9.017 4.186 10.179 1.00 77.44 106 LEU A N 1
ATOM 804 C CA . LEU A 1 106 ? 8.669 3.026 9.353 1.00 77.44 106 LEU A CA 1
ATOM 805 C C . LEU A 1 106 ? 8.799 3.323 7.860 1.00 77.44 106 LEU A C 1
ATOM 807 O O . LEU A 1 106 ? 9.345 2.509 7.114 1.00 77.44 106 LEU A O 1
ATOM 811 N N . MET A 1 107 ? 8.338 4.496 7.428 1.00 77.62 107 MET A N 1
ATOM 812 C CA . MET A 1 107 ? 8.461 4.939 6.041 1.00 77.62 107 MET A CA 1
ATOM 813 C C . MET A 1 107 ? 9.930 5.115 5.640 1.00 77.62 107 MET A C 1
ATOM 815 O O . MET A 1 107 ? 10.326 4.665 4.564 1.00 77.62 107 MET A O 1
ATOM 819 N N . CYS A 1 108 ? 10.756 5.681 6.528 1.00 79.69 108 CYS A N 1
ATOM 820 C CA . CYS A 1 108 ? 12.203 5.798 6.327 1.00 79.69 108 CYS A CA 1
ATOM 821 C C . CYS A 1 108 ? 12.867 4.419 6.178 1.00 79.69 108 CYS A C 1
ATOM 823 O O . CYS A 1 108 ? 13.585 4.183 5.210 1.00 79.69 108 CYS A O 1
ATOM 825 N N . PHE A 1 109 ? 12.551 3.471 7.065 1.00 81.19 109 PHE A N 1
ATOM 826 C CA . PHE A 1 109 ? 13.073 2.104 6.993 1.00 81.19 109 PHE A CA 1
ATOM 827 C C . PHE A 1 109 ? 12.689 1.385 5.690 1.00 81.19 109 PHE A C 1
ATOM 829 O O . PHE A 1 109 ? 13.524 0.725 5.067 1.00 81.19 109 PHE A O 1
ATOM 836 N N . CYS A 1 110 ? 11.438 1.530 5.241 1.00 76.69 110 CYS A N 1
ATOM 837 C CA . CYS A 1 110 ? 10.986 0.942 3.979 1.00 76.69 110 CYS A CA 1
ATOM 838 C C . CYS A 1 110 ? 11.712 1.555 2.770 1.00 76.69 110 CYS A C 1
ATOM 840 O O . CYS A 1 110 ? 12.055 0.833 1.832 1.00 76.69 110 CYS A O 1
ATOM 842 N N . ARG A 1 111 ? 11.976 2.870 2.798 1.00 78.25 111 ARG A N 1
ATOM 843 C CA . ARG A 1 111 ? 12.746 3.575 1.762 1.00 78.25 111 ARG A CA 1
ATOM 844 C C . ARG A 1 111 ? 14.193 3.087 1.710 1.00 78.25 111 ARG A C 1
ATOM 846 O O . ARG A 1 111 ? 14.673 2.729 0.639 1.00 78.25 111 ARG A O 1
ATOM 853 N N . GLU A 1 112 ? 14.871 3.032 2.854 1.00 81.75 112 GLU A N 1
ATOM 854 C CA . GLU A 1 112 ? 16.258 2.557 2.948 1.00 81.75 112 GLU A CA 1
ATOM 855 C C . GLU A 1 112 ? 16.395 1.100 2.499 1.00 81.75 112 GLU A C 1
ATOM 857 O O . GLU A 1 112 ? 17.305 0.761 1.744 1.00 81.75 112 GLU A O 1
ATOM 862 N N . SER A 1 113 ? 15.454 0.243 2.902 1.00 80.50 113 SER A N 1
ATOM 863 C CA . SER A 1 113 ? 15.435 -1.161 2.481 1.00 80.50 113 SER A CA 1
ATOM 864 C C . SER A 1 113 ? 15.307 -1.282 0.963 1.00 80.50 113 SER A C 1
ATOM 866 O O . SER A 1 113 ? 16.048 -2.042 0.341 1.00 80.50 113 SER A O 1
ATOM 868 N N . ARG A 1 114 ? 14.444 -0.467 0.342 1.00 76.25 114 ARG A N 1
ATOM 869 C CA . ARG A 1 114 ? 14.303 -0.423 -1.119 1.00 76.25 114 ARG A CA 1
ATOM 870 C C . ARG A 1 114 ? 15.585 0.023 -1.819 1.00 76.25 114 ARG A C 1
ATOM 872 O O . ARG A 1 114 ? 15.938 -0.570 -2.830 1.00 76.25 114 ARG A O 1
ATOM 879 N N . TYR A 1 115 ? 16.298 1.014 -1.278 1.00 76.81 115 TYR A N 1
ATOM 880 C CA . TYR A 1 115 ? 17.586 1.456 -1.834 1.00 76.81 115 TYR A CA 1
ATOM 881 C C . TYR A 1 115 ? 18.637 0.335 -1.850 1.00 76.81 115 TYR A C 1
ATOM 883 O O . TYR A 1 115 ? 19.549 0.336 -2.671 1.00 76.81 115 TYR A O 1
ATOM 891 N N . MET A 1 116 ? 18.484 -0.646 -0.961 1.00 79.06 116 MET A N 1
ATOM 892 C CA . MET A 1 116 ? 19.328 -1.836 -0.873 1.00 79.06 116 MET A CA 1
ATOM 893 C C . MET A 1 116 ? 18.735 -3.048 -1.614 1.00 79.06 116 MET A C 1
ATOM 895 O O . MET A 1 116 ? 19.080 -4.184 -1.284 1.00 79.06 116 MET A O 1
ATOM 899 N N . ASP A 1 117 ? 17.811 -2.831 -2.558 1.00 73.50 117 ASP A N 1
ATOM 900 C CA . ASP A 1 117 ? 17.070 -3.867 -3.298 1.00 73.50 117 ASP A CA 1
ATOM 901 C C . ASP A 1 117 ? 16.308 -4.867 -2.397 1.00 73.50 117 ASP A C 1
ATOM 903 O O . ASP A 1 117 ? 15.911 -5.955 -2.825 1.00 73.50 117 ASP A O 1
ATOM 907 N N . GLN A 1 118 ? 16.046 -4.499 -1.138 1.00 73.38 118 GLN A N 1
ATOM 908 C CA . GLN A 1 118 ? 15.224 -5.261 -0.198 1.00 73.38 118 GLN A CA 1
ATOM 909 C C . GLN A 1 118 ? 13.787 -4.742 -0.228 1.00 73.38 118 GLN A C 1
ATOM 911 O O . GLN A 1 118 ? 13.328 -4.007 0.644 1.00 73.38 118 GLN A O 1
ATOM 916 N N . TRP A 1 119 ? 13.063 -5.163 -1.263 1.00 67.12 119 TRP A N 1
ATOM 917 C CA . TRP A 1 119 ? 11.662 -4.804 -1.513 1.00 67.12 119 TRP A CA 1
ATOM 918 C C . TRP A 1 119 ? 10.674 -5.375 -0.493 1.00 67.12 119 TRP A C 1
ATOM 920 O O . TRP A 1 119 ? 9.565 -4.860 -0.370 1.00 67.12 119 TRP A O 1
ATOM 930 N N . VAL A 1 120 ? 11.106 -6.411 0.233 1.00 62.53 120 VAL A N 1
ATOM 931 C CA . VAL A 1 120 ? 10.383 -7.075 1.321 1.00 62.53 120 VAL A CA 1
ATOM 932 C C . VAL A 1 120 ? 11.147 -6.833 2.626 1.00 62.53 120 VAL A C 1
ATOM 934 O O . VAL A 1 120 ? 11.929 -7.686 3.061 1.00 62.53 120 VAL A O 1
ATOM 937 N N . PRO A 1 121 ? 11.007 -5.648 3.238 1.00 61.72 121 PRO A N 1
ATOM 938 C CA . PRO A 1 121 ? 11.658 -5.364 4.504 1.00 61.72 121 PRO A CA 1
ATOM 939 C C . PRO A 1 121 ? 11.057 -6.236 5.616 1.00 61.72 121 PRO A C 1
ATOM 941 O O . PRO A 1 121 ? 9.911 -6.058 6.026 1.00 61.72 121 PRO A O 1
ATOM 944 N N . VAL A 1 122 ? 11.833 -7.195 6.128 1.00 59.09 122 VAL A N 1
ATOM 945 C CA . VAL A 1 122 ? 11.399 -8.055 7.238 1.00 59.09 122 VAL A CA 1
ATOM 946 C C . VAL A 1 122 ? 11.577 -7.304 8.555 1.00 59.09 122 VAL A C 1
ATOM 948 O O . VAL A 1 122 ? 12.689 -7.161 9.061 1.00 59.09 122 VAL A O 1
ATOM 951 N N . ILE A 1 123 ? 10.468 -6.849 9.137 1.00 64.50 123 ILE A N 1
ATOM 952 C CA . ILE A 1 123 ? 10.449 -6.283 10.488 1.00 64.50 123 ILE A CA 1
ATOM 953 C C . ILE A 1 123 ? 10.076 -7.394 11.468 1.00 64.50 123 ILE A C 1
ATOM 955 O O . ILE A 1 123 ? 8.931 -7.840 11.516 1.00 64.50 123 ILE A O 1
ATOM 959 N N . ASN A 1 124 ? 11.035 -7.822 12.289 1.00 55.53 124 ASN A N 1
ATOM 960 C CA . ASN A 1 124 ? 10.738 -8.665 13.444 1.00 55.53 124 ASN A CA 1
ATOM 961 C C . ASN A 1 124 ? 10.160 -7.778 14.551 1.00 55.53 124 ASN A C 1
ATOM 963 O O . ASN A 1 124 ? 10.898 -7.130 15.294 1.00 55.53 124 ASN A O 1
ATOM 967 N N . LEU A 1 125 ? 8.831 -7.712 14.640 1.00 54.06 125 LEU A N 1
ATOM 968 C CA . LEU A 1 125 ? 8.171 -7.054 15.764 1.00 54.06 125 LEU A CA 1
ATOM 969 C C . LEU A 1 125 ? 8.482 -7.844 17.045 1.00 54.06 125 LEU A C 1
ATOM 971 O O . LEU A 1 125 ? 8.336 -9.067 17.028 1.00 54.06 125 LEU A O 1
ATOM 975 N N . PRO A 1 126 ? 8.871 -7.191 18.157 1.00 44.78 126 PRO A N 1
ATOM 976 C CA . PRO A 1 126 ? 9.111 -7.902 19.406 1.00 44.78 126 PRO A CA 1
ATOM 977 C C . PRO A 1 126 ? 7.851 -8.680 19.807 1.00 44.78 126 PRO A C 1
ATOM 979 O O . PRO A 1 126 ? 6.738 -8.131 19.817 1.00 44.78 126 PRO A O 1
ATOM 982 N N . GLU A 1 127 ? 8.023 -9.970 20.087 1.00 45.22 127 GLU A N 1
ATOM 983 C CA . GLU A 1 127 ? 7.003 -10.791 20.737 1.00 45.22 127 GLU A CA 1
ATOM 984 C C . GLU A 1 127 ? 6.776 -10.231 22.148 1.00 45.22 127 GLU A C 1
ATOM 986 O O . GLU A 1 127 ? 7.732 -9.868 22.838 1.00 45.22 127 GLU A O 1
ATOM 991 N N . ARG A 1 128 ? 5.510 -10.074 22.541 1.00 42.78 128 ARG A N 1
ATOM 992 C CA . ARG A 1 128 ? 5.124 -9.572 23.863 1.00 42.78 128 ARG A CA 1
ATOM 993 C C . ARG A 1 128 ? 4.643 -10.717 24.733 1.00 42.78 128 ARG A C 1
ATOM 995 O O . ARG A 1 128 ? 3.882 -11.550 24.196 1.00 42.78 128 ARG A O 1
#

Sequence (128 aa):
MTLEELPGDHRTAGRMEQAGDALEEVLSKALSQRSLTLGVYEAAKLLNVDPDNVVLCLLAADEEEAGDAALQIHFTLIQAFCCENDINILRNPHASQWKDPALSQLMCFCRESRYMDQWVPVINLPER

Organism: NCBI:txid372326